Protein AF-A0A972ACD5-F1 (afdb_monomer_lite)

Radius of gyration: 28.12 Å; chains: 1; bounding box: 66×56×73 Å

Secondary structure (DSSP, 8-state):
--HHHHHHHHHHHHHHHHHHHHHHHHHHHHHHHHHHHHHHHHHHTTS-------------------TTS--HHHHHHHHHHHHHHH-TT------------PPPPHHHHHHHHHHHHHT-

Structure (mmCIF, N/CA/C/O backbone):
data_AF-A0A972ACD5-F1
#
_entry.id   AF-A0A972ACD5-F1
#
loop_
_atom_site.group_PDB
_atom_site.id
_atom_site.type_symbol
_atom_site.label_atom_id
_atom_site.label_alt_id
_atom_site.label_comp_id
_atom_site.label_asym_id
_atom_site.label_entity_id
_atom_site.label_seq_id
_atom_site.pdbx_PDB_ins_code
_atom_site.Cartn_x
_atom_site.Cartn_y
_atom_site.Cartn_z
_atom_site.occupancy
_atom_site.B_iso_or_equiv
_atom_site.auth_seq_id
_atom_site.auth_comp_id
_atom_site.auth_asym_id
_atom_site.auth_atom_id
_atom_site.pdbx_PDB_model_num
ATOM 1 N N . MET A 1 1 ? 30.393 -6.645 -37.834 1.00 49.34 1 MET A N 1
ATOM 2 C CA . MET A 1 1 ? 30.755 -5.650 -36.796 1.00 49.34 1 MET A CA 1
ATOM 3 C C . MET A 1 1 ? 29.488 -5.364 -35.999 1.00 49.34 1 MET A C 1
ATOM 5 O O . MET A 1 1 ? 28.931 -4.281 -36.086 1.00 49.34 1 MET A O 1
ATOM 9 N N . ASP A 1 2 ? 29.000 -6.356 -35.252 1.00 61.12 2 ASP A N 1
ATOM 10 C CA . ASP A 1 2 ? 27.598 -6.356 -34.788 1.00 61.12 2 ASP A CA 1
ATOM 11 C C . ASP A 1 2 ? 27.470 -6.265 -33.261 1.00 61.12 2 ASP A C 1
ATOM 13 O O . ASP A 1 2 ? 26.385 -6.065 -32.726 1.00 61.12 2 ASP A O 1
ATOM 17 N N . PHE A 1 3 ? 28.597 -6.308 -32.548 1.00 60.69 3 PHE A N 1
ATOM 18 C CA . PHE A 1 3 ? 28.648 -6.224 -31.086 1.00 60.69 3 PHE A CA 1
ATOM 19 C C . PHE A 1 3 ? 28.294 -4.830 -30.536 1.00 60.69 3 PHE A C 1
ATOM 21 O O . PHE A 1 3 ? 27.817 -4.718 -29.410 1.00 60.69 3 PHE A O 1
ATOM 28 N N . GLN A 1 4 ? 28.478 -3.764 -31.328 1.00 65.75 4 GLN A N 1
ATOM 29 C CA . GLN A 1 4 ? 28.150 -2.393 -30.910 1.00 65.75 4 GLN A CA 1
ATOM 30 C C . GLN A 1 4 ? 26.641 -2.123 -30.917 1.00 65.75 4 GLN A C 1
ATOM 32 O O . GLN A 1 4 ? 26.137 -1.498 -29.989 1.00 65.75 4 GLN A O 1
ATOM 37 N N . ASN A 1 5 ? 25.914 -2.635 -31.917 1.00 68.31 5 ASN A N 1
ATOM 38 C CA . ASN A 1 5 ? 24.460 -2.480 -31.991 1.00 68.31 5 ASN A CA 1
ATOM 39 C C . ASN A 1 5 ? 23.758 -3.255 -30.872 1.00 68.31 5 ASN A C 1
ATOM 41 O O . ASN A 1 5 ? 22.831 -2.727 -30.274 1.00 68.31 5 ASN A O 1
ATOM 45 N N . LEU A 1 6 ? 24.242 -4.456 -30.534 1.00 69.94 6 LEU A N 1
ATOM 46 C CA . LEU A 1 6 ? 23.713 -5.237 -29.410 1.00 69.94 6 LEU A CA 1
ATOM 47 C C . LEU A 1 6 ? 23.926 -4.509 -28.076 1.00 69.94 6 LEU A C 1
ATOM 49 O O . LEU A 1 6 ? 22.987 -4.353 -27.307 1.00 69.94 6 LEU A O 1
ATOM 53 N N . SER A 1 7 ? 25.127 -3.968 -27.844 1.00 80.56 7 SER A N 1
ATOM 54 C CA . SER A 1 7 ? 25.438 -3.246 -26.605 1.00 80.56 7 SER A CA 1
ATOM 55 C C . SER A 1 7 ? 24.678 -1.920 -26.467 1.00 80.56 7 SER A C 1
ATOM 57 O O . SER A 1 7 ? 24.190 -1.602 -25.383 1.00 80.56 7 SER A O 1
ATOM 59 N N . MET A 1 8 ? 24.543 -1.150 -27.553 1.00 82.19 8 MET A N 1
ATOM 60 C CA . MET A 1 8 ? 23.778 0.100 -27.537 1.00 82.19 8 MET A CA 1
ATOM 61 C C . MET A 1 8 ? 22.277 -0.144 -27.380 1.00 82.19 8 MET A C 1
ATOM 63 O O . MET A 1 8 ? 21.625 0.596 -26.646 1.00 82.19 8 MET A O 1
ATOM 67 N N . LEU A 1 9 ? 21.733 -1.185 -28.017 1.00 85.19 9 LEU A N 1
ATOM 68 C CA . LEU A 1 9 ? 20.322 -1.547 -27.886 1.00 85.19 9 LEU A CA 1
ATOM 69 C C . LEU A 1 9 ? 20.007 -2.067 -26.476 1.00 85.19 9 LEU A C 1
ATOM 71 O O . LEU A 1 9 ? 18.996 -1.667 -25.903 1.00 85.19 9 LEU A O 1
ATOM 75 N N . ASP A 1 10 ? 20.904 -2.859 -25.883 1.00 85.25 10 ASP A N 1
ATOM 76 C CA . ASP A 1 10 ? 20.788 -3.315 -24.494 1.00 85.25 10 ASP A CA 1
ATOM 77 C C . ASP A 1 10 ? 20.844 -2.147 -23.503 1.00 85.25 10 ASP A C 1
ATOM 79 O O . ASP A 1 10 ? 20.038 -2.077 -22.574 1.00 85.25 10 ASP A O 1
ATOM 83 N N . ALA A 1 11 ? 21.751 -1.187 -23.710 1.00 88.81 11 ALA A N 1
ATOM 84 C CA . ALA A 1 11 ? 21.838 0.003 -22.866 1.00 88.81 11 ALA A CA 1
ATOM 85 C C . ALA A 1 11 ? 20.572 0.873 -22.965 1.00 88.81 11 ALA A C 1
ATOM 87 O O . ALA A 1 11 ? 20.076 1.372 -21.949 1.00 88.81 11 ALA A O 1
ATOM 88 N N . LEU A 1 12 ? 20.016 1.023 -24.172 1.00 92.25 12 LEU A N 1
ATOM 89 C CA . LEU A 1 12 ? 18.764 1.747 -24.397 1.00 92.25 12 LEU A CA 1
ATOM 90 C C . LEU A 1 12 ? 17.586 1.041 -23.710 1.00 92.25 12 LEU A C 1
ATOM 92 O O . LEU A 1 12 ? 16.791 1.683 -23.020 1.00 92.25 12 LEU A O 1
ATOM 96 N N . TRP A 1 13 ? 17.507 -0.285 -23.844 1.00 93.19 13 TRP A N 1
ATOM 97 C CA . TRP A 1 13 ? 16.472 -1.104 -23.217 1.00 93.19 13 TRP A CA 1
ATOM 98 C C . TRP A 1 13 ? 16.540 -1.035 -21.690 1.00 93.19 13 TRP A C 1
ATOM 100 O O . TRP A 1 13 ? 15.519 -0.844 -21.031 1.00 93.19 13 TRP A O 1
ATOM 110 N N . LEU A 1 14 ? 17.746 -1.105 -21.121 1.00 93.06 14 LEU A N 1
ATOM 111 C CA . LEU A 1 14 ? 17.970 -1.003 -19.681 1.00 93.06 14 LEU A CA 1
ATOM 112 C C . LEU A 1 14 ? 17.558 0.369 -19.126 1.00 93.06 14 LEU A C 1
ATOM 114 O O . LEU A 1 14 ? 16.972 0.442 -18.047 1.00 93.06 14 LEU A O 1
ATOM 118 N N . SER A 1 15 ? 17.826 1.453 -19.860 1.00 94.31 15 SER A N 1
ATOM 119 C CA . SER A 1 15 ? 17.415 2.809 -19.471 1.00 94.31 15 SER A CA 1
ATOM 120 C C . SER A 1 15 ? 15.892 2.938 -19.392 1.00 94.31 15 SER A C 1
ATOM 122 O O . SER A 1 15 ? 15.354 3.392 -18.379 1.00 94.31 15 SER A O 1
ATOM 124 N N . ILE A 1 16 ? 15.192 2.465 -20.424 1.00 95.31 16 ILE A N 1
ATOM 125 C CA . ILE A 1 16 ? 13.727 2.476 -20.481 1.00 95.31 16 ILE A CA 1
ATOM 126 C C . ILE A 1 16 ? 13.152 1.583 -19.379 1.00 95.31 16 ILE A C 1
ATOM 128 O O . ILE A 1 16 ? 12.234 1.988 -18.670 1.00 95.31 16 ILE A O 1
ATOM 132 N N . PHE A 1 17 ? 13.726 0.398 -19.174 1.00 95.56 17 PHE A N 1
ATOM 133 C CA . PHE A 1 17 ? 13.314 -0.504 -18.105 1.00 95.56 17 PHE A CA 1
ATOM 134 C C . PHE A 1 17 ? 13.468 0.143 -16.725 1.00 95.56 17 PHE A C 1
ATOM 136 O O . PHE A 1 17 ? 12.550 0.074 -15.913 1.00 95.56 17 PHE A O 1
ATOM 143 N N . SER A 1 18 ? 14.577 0.842 -16.477 1.00 95.62 18 SER A N 1
ATOM 144 C CA . SER A 1 18 ? 14.802 1.573 -15.227 1.00 95.62 18 SER A CA 1
ATOM 145 C C . SER A 1 18 ? 13.734 2.646 -14.992 1.00 95.62 18 SER A C 1
ATOM 147 O O . SER A 1 18 ? 13.172 2.727 -13.899 1.00 95.62 18 SER A O 1
ATOM 149 N N . ILE A 1 19 ? 13.364 3.412 -16.026 1.00 95.75 19 ILE A N 1
ATOM 150 C CA . ILE A 1 19 ? 12.323 4.445 -15.909 1.00 95.75 19 ILE A CA 1
ATOM 151 C C . ILE A 1 19 ? 10.949 3.837 -15.608 1.00 95.75 19 ILE A C 1
ATOM 153 O O . ILE A 1 19 ? 10.219 4.346 -14.756 1.00 95.75 19 ILE A O 1
ATOM 157 N N . VAL A 1 20 ? 10.625 2.711 -16.250 1.00 97.12 20 VAL A N 1
ATOM 158 C CA . VAL A 1 20 ? 9.376 1.977 -16.023 1.00 97.12 20 VAL A CA 1
ATOM 159 C C . VAL A 1 20 ? 9.341 1.405 -14.609 1.00 97.12 20 VAL A C 1
ATOM 161 O O . VAL A 1 20 ? 8.328 1.535 -13.926 1.00 97.12 20 VAL A O 1
ATOM 164 N N . VAL A 1 21 ? 10.441 0.814 -14.138 1.00 96.50 21 VAL A N 1
ATOM 165 C CA . VAL A 1 21 ? 10.536 0.258 -12.783 1.00 96.50 21 VAL A CA 1
ATOM 166 C C . VAL A 1 21 ? 10.387 1.354 -11.735 1.00 96.50 21 VAL A C 1
ATOM 168 O O . VAL A 1 21 ? 9.617 1.178 -10.796 1.00 96.50 21 VAL A O 1
ATOM 171 N N . VAL A 1 22 ? 11.053 2.501 -11.894 1.00 96.50 22 VAL A N 1
ATOM 172 C CA . VAL A 1 22 ? 10.903 3.636 -10.969 1.00 96.50 22 VAL A CA 1
ATOM 173 C C . VAL A 1 22 ? 9.455 4.126 -10.951 1.00 96.50 22 VAL A C 1
ATOM 175 O O . VAL A 1 22 ? 8.893 4.322 -9.874 1.00 96.50 22 VAL A O 1
ATOM 178 N N . PHE A 1 23 ? 8.813 4.246 -12.116 1.00 97.50 23 PHE A N 1
ATOM 179 C CA . PHE A 1 23 ? 7.397 4.602 -12.199 1.00 97.50 23 PHE A CA 1
ATOM 180 C C . PHE A 1 23 ? 6.507 3.594 -11.459 1.00 97.50 23 PHE A C 1
ATOM 182 O O . PHE A 1 23 ? 5.618 3.982 -10.701 1.00 97.50 23 PHE A O 1
ATOM 189 N N . LEU A 1 24 ? 6.786 2.298 -11.615 1.00 97.06 24 LEU A N 1
ATOM 190 C CA . LEU A 1 24 ? 6.067 1.224 -10.938 1.00 97.06 24 LEU A CA 1
ATOM 191 C C . LEU A 1 24 ? 6.261 1.278 -9.417 1.00 97.06 24 LEU A C 1
ATOM 193 O O . LEU A 1 24 ? 5.302 1.108 -8.671 1.00 97.06 24 LEU A O 1
ATOM 197 N N . VAL A 1 25 ? 7.475 1.573 -8.947 1.00 97.31 25 VAL A N 1
ATOM 198 C CA . VAL A 1 25 ? 7.776 1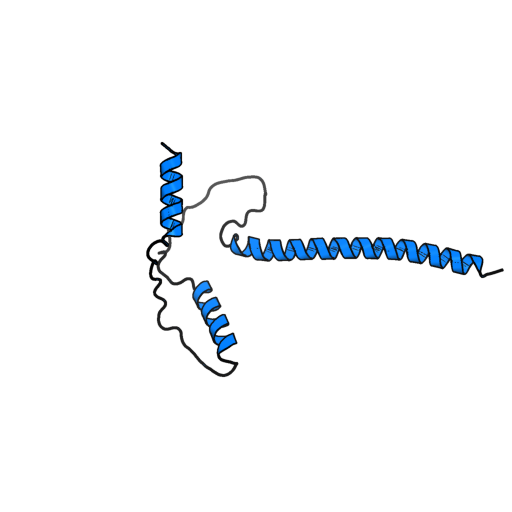.755 -7.520 1.00 97.31 25 VAL A CA 1
ATOM 199 C C . VAL A 1 25 ? 6.990 2.935 -6.945 1.00 97.31 25 VAL A C 1
ATOM 201 O O . VAL A 1 25 ? 6.355 2.786 -5.901 1.00 97.31 25 VAL A O 1
ATOM 204 N N . LEU A 1 26 ? 6.963 4.084 -7.630 1.00 95.62 26 LEU A N 1
ATOM 205 C CA . LEU A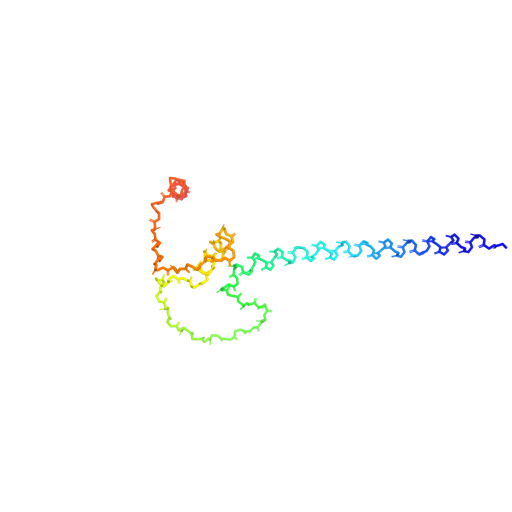 1 26 ? 6.156 5.232 -7.201 1.00 95.62 26 LEU A CA 1
ATOM 206 C C . LEU A 1 26 ? 4.662 4.888 -7.171 1.00 95.62 26 LEU A C 1
ATOM 208 O O . LEU A 1 26 ? 3.972 5.254 -6.219 1.00 95.62 26 LEU A O 1
ATOM 212 N N . LEU A 1 27 ? 4.173 4.150 -8.169 1.00 95.94 27 LEU A N 1
ATOM 213 C CA . LEU A 1 27 ? 2.786 3.700 -8.232 1.00 95.94 27 LEU A CA 1
ATOM 214 C C . LEU A 1 27 ? 2.441 2.772 -7.063 1.00 95.94 27 LEU A C 1
ATOM 216 O O . LEU A 1 27 ? 1.398 2.947 -6.440 1.00 95.94 27 LEU A O 1
ATOM 220 N N . ILE A 1 28 ? 3.328 1.838 -6.711 1.00 96.75 28 ILE A N 1
ATOM 221 C CA . ILE A 1 28 ? 3.154 0.945 -5.557 1.00 96.75 28 ILE A CA 1
ATOM 222 C C . ILE A 1 28 ? 3.088 1.746 -4.254 1.00 96.75 28 ILE A C 1
ATOM 224 O O . ILE A 1 28 ? 2.210 1.496 -3.428 1.00 96.75 28 ILE A O 1
ATOM 228 N N . ILE A 1 29 ? 3.986 2.718 -4.065 1.00 95.88 29 ILE A N 1
ATOM 229 C CA . ILE A 1 29 ? 4.009 3.550 -2.855 1.00 95.88 29 ILE A CA 1
ATOM 230 C C . ILE A 1 29 ? 2.736 4.399 -2.770 1.00 95.88 29 ILE A C 1
ATOM 232 O O . ILE A 1 29 ? 2.087 4.411 -1.725 1.00 95.88 29 ILE A O 1
ATOM 236 N N . SER A 1 30 ? 2.335 5.050 -3.866 1.00 94.50 30 SER A N 1
ATOM 237 C CA . SER A 1 30 ? 1.077 5.804 -3.931 1.00 94.50 30 SER A CA 1
ATOM 238 C C . SER A 1 30 ? -0.115 4.912 -3.601 1.00 94.50 30 SER A C 1
ATOM 240 O O . SER A 1 30 ? -0.940 5.269 -2.766 1.00 94.50 30 SER A O 1
ATOM 242 N N . TYR A 1 31 ? -0.168 3.716 -4.187 1.00 94.50 31 TYR A N 1
ATOM 243 C CA . TYR A 1 31 ? -1.251 2.769 -3.963 1.00 94.50 31 TYR A CA 1
ATOM 244 C C . TYR A 1 31 ? -1.313 2.290 -2.509 1.00 94.50 31 TYR A C 1
ATOM 246 O O . TYR A 1 31 ? -2.398 2.187 -1.942 1.00 94.50 31 TYR A O 1
ATOM 254 N N . MET A 1 32 ? -0.166 2.041 -1.869 1.00 95.56 32 MET A N 1
ATOM 255 C CA . MET A 1 32 ? -0.104 1.717 -0.440 1.00 95.56 32 MET A CA 1
ATOM 256 C C . MET A 1 32 ? -0.640 2.856 0.427 1.00 95.56 32 MET A C 1
ATOM 258 O O . MET A 1 32 ? -1.435 2.609 1.336 1.00 95.56 32 MET A O 1
ATOM 262 N N . ILE A 1 33 ? -0.258 4.100 0.131 1.00 92.44 33 ILE A N 1
ATOM 263 C CA . ILE A 1 33 ? -0.757 5.276 0.850 1.00 92.44 33 ILE A CA 1
ATOM 264 C C . ILE A 1 33 ? -2.264 5.426 0.638 1.00 92.44 33 ILE A C 1
ATOM 266 O O . ILE A 1 33 ? -2.984 5.661 1.605 1.00 92.44 33 ILE A O 1
ATOM 270 N N . ASP A 1 34 ? -2.762 5.229 -0.580 1.00 88.25 34 ASP A N 1
ATOM 271 C CA . ASP A 1 34 ? -4.191 5.284 -0.882 1.00 88.25 34 ASP A CA 1
ATOM 272 C C . ASP A 1 34 ? -4.976 4.162 -0.202 1.00 88.25 34 ASP A C 1
ATOM 274 O O . ASP A 1 34 ? -6.086 4.397 0.271 1.00 88.25 34 ASP A O 1
ATOM 278 N N . LEU A 1 35 ? -4.406 2.964 -0.058 1.00 87.69 35 LEU A N 1
ATOM 279 C CA . LEU A 1 35 ? -5.017 1.877 0.708 1.00 87.69 35 LEU A CA 1
ATOM 280 C C . LEU A 1 35 ? -5.108 2.221 2.198 1.00 87.69 35 LEU A C 1
ATOM 282 O O . LEU A 1 35 ? -6.134 1.987 2.838 1.00 87.69 35 LEU A O 1
ATOM 286 N N . VAL A 1 36 ? -4.058 2.811 2.766 1.00 89.31 36 VAL A N 1
ATOM 287 C CA . VAL A 1 36 ? -4.072 3.270 4.161 1.00 89.31 36 VAL A CA 1
ATOM 288 C C . VAL A 1 36 ? -5.045 4.435 4.327 1.00 89.31 36 VAL A C 1
ATOM 290 O O . VAL A 1 36 ? -5.817 4.457 5.287 1.00 89.31 36 VAL A O 1
ATOM 293 N N . LYS A 1 37 ? -5.083 5.363 3.367 1.00 85.38 37 LYS A N 1
ATOM 294 C CA . LYS A 1 37 ? -6.050 6.458 3.306 1.00 85.38 37 LYS A CA 1
ATOM 295 C C . LYS A 1 37 ? -7.459 5.890 3.260 1.00 85.38 37 LYS A C 1
ATOM 297 O O . LYS A 1 37 ? -8.266 6.238 4.107 1.00 85.38 37 LYS A O 1
ATOM 302 N N . ILE A 1 38 ? -7.773 4.963 2.362 1.00 82.44 38 ILE A N 1
ATOM 303 C CA . ILE A 1 38 ? -9.121 4.409 2.279 1.00 82.44 38 ILE A CA 1
ATOM 304 C C . ILE A 1 38 ? -9.471 3.634 3.545 1.00 82.44 38 ILE A C 1
ATOM 306 O O . ILE A 1 38 ? -10.589 3.759 4.019 1.00 82.44 38 ILE A O 1
ATOM 310 N N . LEU A 1 39 ? -8.540 2.912 4.169 1.00 82.62 39 LEU A N 1
ATOM 311 C CA . LEU A 1 39 ? -8.800 2.200 5.421 1.00 82.62 39 LEU A CA 1
ATOM 312 C C . LEU A 1 39 ? -9.063 3.165 6.593 1.00 82.62 39 LEU A C 1
ATOM 314 O O . LEU A 1 39 ? -9.983 2.948 7.386 1.00 82.62 39 LEU A O 1
ATOM 318 N N . LEU A 1 40 ? -8.296 4.254 6.682 1.00 74.31 40 LEU A N 1
ATOM 319 C CA . LEU A 1 40 ? -8.376 5.243 7.757 1.00 74.31 40 LEU A CA 1
ATOM 320 C C . LEU A 1 40 ? -9.551 6.216 7.567 1.00 74.31 40 LEU A C 1
ATOM 322 O O . LEU A 1 40 ? -10.283 6.505 8.515 1.00 74.31 40 LEU A O 1
ATOM 326 N N . TYR A 1 41 ? -9.790 6.665 6.335 1.00 70.50 41 TYR A N 1
ATOM 327 C CA . TYR A 1 41 ? -10.918 7.517 5.967 1.00 70.50 41 TYR A CA 1
ATOM 328 C C . TYR A 1 41 ? -12.223 6.731 5.881 1.00 70.50 41 TYR A C 1
ATOM 330 O O . TYR A 1 41 ? -13.239 7.266 6.283 1.00 70.50 41 TYR A O 1
ATOM 338 N N . ARG A 1 42 ? -12.250 5.437 5.542 1.00 57.81 42 ARG A N 1
ATOM 339 C CA . ARG A 1 42 ? -13.471 4.605 5.664 1.00 57.81 42 ARG A CA 1
ATOM 340 C C . ARG A 1 42 ? -13.919 4.410 7.117 1.00 57.81 42 ARG A C 1
ATOM 342 O O . ARG A 1 42 ? -15.071 4.050 7.362 1.00 57.81 42 ARG A O 1
ATOM 349 N N . LYS A 1 43 ? -13.051 4.679 8.102 1.00 54.47 43 LYS A N 1
ATOM 350 C CA . LYS A 1 43 ? -13.450 4.807 9.514 1.00 54.47 43 LYS A CA 1
ATOM 351 C C . LYS A 1 43 ? -14.055 6.186 9.832 1.00 54.47 43 LYS A C 1
ATOM 353 O O . LYS A 1 43 ? -14.901 6.249 10.720 1.00 54.47 43 LYS A O 1
ATOM 358 N N . LYS A 1 44 ? -13.690 7.250 9.102 1.00 53.28 44 LYS A N 1
ATOM 359 C CA . LYS A 1 44 ? -14.314 8.589 9.183 1.00 53.28 44 LYS A CA 1
ATOM 360 C C . LYS A 1 44 ? -15.594 8.714 8.339 1.00 53.28 44 LYS A C 1
ATOM 362 O O . LYS A 1 44 ? -16.563 9.296 8.808 1.00 53.28 44 LYS A O 1
ATOM 367 N N . ASN A 1 45 ? -15.676 8.040 7.197 1.00 49.22 45 ASN A N 1
ATOM 368 C CA . ASN A 1 45 ? -16.758 8.131 6.213 1.00 49.22 45 ASN A CA 1
ATOM 369 C C . ASN A 1 45 ? -17.938 7.196 6.542 1.00 49.22 45 ASN A C 1
ATOM 371 O O . ASN A 1 45 ? -18.527 6.574 5.663 1.00 49.22 45 ASN A O 1
ATOM 375 N N . LYS A 1 46 ? -18.289 7.069 7.828 1.00 46.06 46 LYS A N 1
ATOM 376 C CA . LYS A 1 46 ? -19.701 6.852 8.192 1.00 46.06 46 LYS A CA 1
ATOM 377 C C . LYS A 1 46 ? -20.417 8.187 8.452 1.00 46.06 46 LYS A C 1
ATOM 379 O O . LYS A 1 46 ? -21.597 8.181 8.776 1.00 46.06 46 LYS A O 1
ATOM 384 N N . LYS A 1 47 ? -19.708 9.312 8.303 1.00 45.81 47 LYS A N 1
ATOM 385 C CA . LYS A 1 47 ? -20.252 10.661 8.164 1.00 45.81 47 LYS A CA 1
ATOM 386 C C . LYS A 1 47 ? -19.418 11.379 7.102 1.00 45.81 47 LYS A C 1
ATOM 388 O O . LYS A 1 47 ? -18.196 11.372 7.211 1.00 45.81 47 LYS A O 1
ATOM 393 N N . ASN A 1 48 ? -20.085 11.980 6.127 1.00 39.88 48 ASN A N 1
ATOM 394 C CA . ASN A 1 48 ? -19.519 12.866 5.105 1.00 39.88 48 ASN A CA 1
ATOM 395 C C . ASN A 1 48 ? -18.883 12.116 3.929 1.00 39.88 48 ASN A C 1
ATOM 397 O O . ASN A 1 48 ? -17.667 12.008 3.770 1.00 39.88 48 ASN A O 1
ATOM 401 N N . ASP A 1 49 ? -19.780 11.566 3.117 1.00 49.22 49 ASP A N 1
ATOM 402 C CA . ASP A 1 49 ? -19.627 11.632 1.673 1.00 49.22 49 ASP A CA 1
ATOM 403 C C . ASP A 1 49 ? -19.717 13.114 1.294 1.00 49.22 49 ASP A C 1
ATOM 405 O O . ASP A 1 49 ? -20.802 13.671 1.328 1.00 49.22 49 ASP A O 1
ATOM 409 N N . ASP A 1 50 ? -18.578 13.760 1.068 1.00 40.78 50 ASP A N 1
ATOM 410 C CA . ASP A 1 50 ? -18.520 15.063 0.411 1.00 40.78 50 ASP A CA 1
ATOM 411 C C . ASP A 1 50 ? -17.248 15.086 -0.440 1.00 40.78 50 ASP A C 1
ATOM 413 O O . ASP A 1 50 ? -16.132 15.358 0.017 1.00 40.78 50 ASP A O 1
ATOM 417 N N . LYS A 1 51 ? -17.434 14.746 -1.720 1.00 40.81 51 LYS A N 1
ATOM 418 C CA . LYS A 1 51 ? -16.662 15.357 -2.807 1.00 40.81 51 LYS A CA 1
ATOM 419 C C . LYS A 1 51 ? -16.681 16.878 -2.610 1.00 40.81 51 LYS A C 1
ATOM 421 O O . LYS A 1 51 ? -17.712 17.410 -2.206 1.00 40.81 51 LYS A O 1
ATOM 426 N N . PRO A 1 52 ? -15.611 17.606 -2.957 1.00 45.22 52 PRO A N 1
ATOM 427 C CA . PRO A 1 52 ? -15.720 19.040 -3.132 1.00 45.22 52 PRO A CA 1
ATOM 428 C C . PRO A 1 52 ? -16.388 19.277 -4.490 1.00 45.22 52 PRO A C 1
ATOM 430 O O . PRO A 1 52 ? -15.710 19.580 -5.464 1.00 45.22 52 PRO A O 1
ATOM 433 N N . ASP A 1 53 ? -17.698 19.05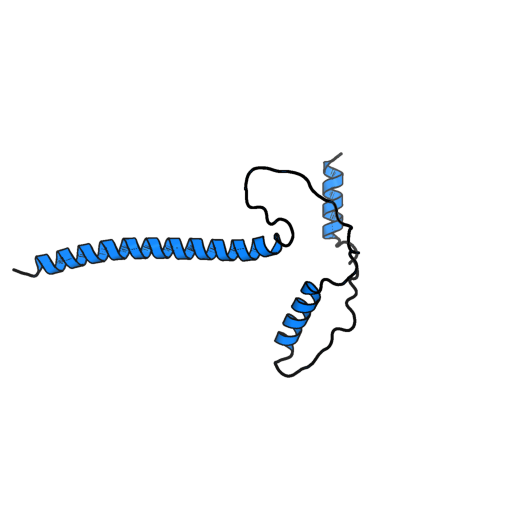5 -4.566 1.00 36.81 53 ASP A N 1
ATOM 434 C CA . ASP A 1 53 ? -18.509 19.604 -5.642 1.00 36.81 53 ASP A CA 1
ATOM 435 C C . ASP A 1 53 ? -19.264 20.803 -5.060 1.00 36.81 53 ASP A C 1
ATOM 437 O O . ASP A 1 53 ? -20.040 20.718 -4.110 1.00 36.81 53 ASP A O 1
ATOM 441 N N . ASP A 1 54 ? -18.876 21.942 -5.613 1.00 46.28 54 ASP A N 1
ATOM 442 C CA . ASP A 1 54 ? -19.437 23.271 -5.476 1.00 46.28 54 ASP A CA 1
ATOM 443 C C . ASP A 1 54 ? -20.980 23.263 -5.564 1.00 46.28 54 ASP A C 1
ATOM 445 O O . ASP A 1 54 ? -21.569 22.469 -6.298 1.00 46.28 54 ASP A O 1
ATOM 449 N N . ASN A 1 55 ? -21.604 24.207 -4.854 1.00 40.97 55 ASN A N 1
ATOM 450 C CA . ASN A 1 55 ? -23.044 24.469 -4.692 1.00 40.97 55 ASN A CA 1
ATOM 451 C C . ASN A 1 55 ? -23.883 23.613 -3.715 1.00 40.97 55 ASN A C 1
ATOM 453 O O . ASN A 1 55 ? -24.392 22.536 -4.011 1.00 40.97 55 ASN A O 1
ATOM 457 N N . SER A 1 56 ? -24.193 24.254 -2.582 1.00 36.25 56 SER A N 1
ATOM 458 C CA . SER A 1 56 ? -25.372 24.001 -1.737 1.00 36.25 56 SER A CA 1
ATOM 459 C C . SER A 1 56 ? -26.686 24.190 -2.535 1.00 36.25 56 SER A C 1
ATOM 461 O O . SER A 1 56 ? -26.696 24.972 -3.488 1.00 36.25 56 SER A O 1
ATOM 463 N N . PRO A 1 57 ? -27.817 23.554 -2.150 1.00 43.75 57 PRO A N 1
ATOM 464 C CA . PRO A 1 57 ? -28.584 24.084 -1.019 1.00 43.75 57 PRO A CA 1
ATOM 465 C C . PRO A 1 57 ? -29.204 23.030 -0.078 1.00 43.75 57 PRO A C 1
ATOM 467 O O . PRO A 1 57 ? -29.678 21.973 -0.485 1.00 43.75 57 PRO A O 1
ATOM 470 N N . ILE A 1 58 ? -29.230 23.410 1.204 1.00 46.38 58 ILE A N 1
ATOM 471 C CA . ILE A 1 58 ? -30.123 23.002 2.308 1.00 46.38 58 ILE A CA 1
ATOM 472 C C . ILE A 1 58 ? -31.284 22.068 1.916 1.00 46.38 58 ILE A C 1
ATOM 474 O O . ILE A 1 58 ? -32.188 22.479 1.190 1.00 46.38 58 ILE A O 1
ATOM 478 N N . SER A 1 59 ? -31.353 20.879 2.534 1.00 36.09 59 SER A N 1
ATOM 479 C CA . SER A 1 59 ? -32.640 20.223 2.806 1.00 36.09 59 SER A CA 1
ATOM 480 C C . SER A 1 59 ? -32.566 19.134 3.886 1.00 36.09 59 SER A C 1
ATOM 482 O O . SER A 1 59 ? -31.855 18.144 3.753 1.00 36.09 59 SER A O 1
ATOM 484 N N . GLN A 1 60 ? -33.407 19.330 4.906 1.00 35.97 60 GLN A N 1
ATOM 485 C CA . GLN A 1 60 ? -34.065 18.324 5.749 1.00 35.97 60 GLN A CA 1
ATOM 486 C C . GLN A 1 60 ? -33.243 17.564 6.800 1.00 35.97 60 GLN A C 1
ATOM 488 O O . GLN A 1 60 ? -32.797 16.432 6.631 1.00 35.97 60 GLN A O 1
ATOM 493 N N . GLU A 1 61 ? -33.234 18.176 7.982 1.00 50.78 61 GLU A N 1
ATOM 494 C CA . GLU A 1 61 ? -33.292 17.504 9.278 1.00 50.78 61 GLU A CA 1
ATOM 495 C C . GLU A 1 61 ? -34.293 16.329 9.253 1.00 50.78 61 GLU A C 1
ATOM 497 O O . GLU A 1 61 ? -35.478 16.504 8.953 1.00 50.78 61 GLU A O 1
ATOM 502 N N . LYS A 1 62 ? -33.813 15.115 9.558 1.00 40.34 62 LYS A N 1
ATOM 503 C CA . LYS A 1 62 ? -34.662 13.942 9.797 1.00 40.34 62 LYS A CA 1
ATOM 504 C C . LYS A 1 62 ? -34.224 13.244 11.099 1.00 40.34 62 LYS A C 1
ATOM 506 O O . LYS A 1 62 ? -33.047 12.900 11.204 1.00 40.34 62 LYS A O 1
ATOM 511 N N . PRO A 1 63 ? -35.143 13.097 12.082 1.00 44.59 63 PRO A N 1
ATOM 512 C CA . PRO A 1 63 ? -34.917 12.679 13.461 1.00 44.59 63 PRO A CA 1
ATOM 513 C C . PRO A 1 63 ? -33.824 11.669 13.810 1.00 44.59 63 PRO A C 1
ATOM 515 O O . PRO A 1 63 ? -33.738 10.564 13.281 1.00 44.59 63 PRO A O 1
ATOM 518 N N . SER A 1 64 ? -33.083 12.076 14.841 1.00 46.19 64 SER A N 1
ATOM 519 C CA . SER A 1 64 ? -32.210 11.300 15.712 1.00 46.19 64 SER A CA 1
ATOM 520 C C . SER A 1 64 ? -32.833 9.961 16.113 1.00 46.19 64 SER A C 1
ATOM 522 O O . SER A 1 64 ? -33.763 9.901 16.918 1.00 46.19 64 SER A O 1
ATOM 524 N N . GLU A 1 65 ? -32.283 8.880 15.576 1.00 46.62 65 GLU A N 1
ATOM 525 C CA . GLU A 1 65 ? -32.562 7.521 16.028 1.00 46.62 65 GLU A CA 1
ATOM 526 C C . GLU A 1 65 ? -31.794 7.260 17.345 1.00 46.62 65 GLU A C 1
ATOM 528 O O . GLU A 1 65 ? -30.653 7.718 17.492 1.00 46.62 65 GLU A O 1
ATOM 533 N N . PRO A 1 66 ? -32.402 6.600 18.351 1.00 44.50 66 PRO A N 1
ATOM 534 C CA . PRO A 1 66 ? -31.841 6.506 19.697 1.00 44.50 66 PRO A CA 1
ATOM 535 C C . PRO A 1 66 ? -30.479 5.797 19.723 1.00 44.50 66 PRO A C 1
ATOM 537 O O . PRO A 1 66 ? -30.330 4.662 19.272 1.00 44.50 66 PRO A O 1
ATOM 540 N N . ALA A 1 67 ? -29.499 6.465 20.337 1.00 53.19 67 ALA A N 1
ATOM 541 C CA . ALA A 1 67 ? -28.086 6.083 20.444 1.00 53.19 67 ALA A CA 1
ATOM 542 C C . ALA A 1 67 ? -27.788 4.814 21.281 1.00 53.19 67 ALA A C 1
ATOM 544 O O . ALA A 1 67 ? -26.627 4.547 21.590 1.00 53.19 67 ALA A O 1
ATOM 545 N N . ASP A 1 68 ? -28.813 4.041 21.648 1.00 54.34 68 ASP A N 1
ATOM 546 C CA . ASP A 1 68 ? -28.712 2.887 22.552 1.00 54.34 68 ASP A CA 1
ATOM 547 C C . ASP A 1 68 ? -28.934 1.531 21.874 1.00 54.34 68 ASP A C 1
ATOM 549 O O . ASP A 1 68 ? -28.824 0.487 22.522 1.00 54.34 68 ASP A O 1
ATOM 553 N N . GLN A 1 69 ? -29.188 1.496 20.563 1.00 53.03 69 GLN A N 1
ATOM 554 C CA . GLN A 1 69 ? -29.088 0.227 19.852 1.00 53.03 69 GLN A CA 1
ATOM 555 C C . GLN A 1 69 ? -27.611 -0.117 19.636 1.00 53.03 69 GLN A C 1
ATOM 557 O O . GLN A 1 69 ? -26.848 0.717 19.138 1.00 53.03 69 GLN A O 1
ATOM 562 N N . PRO A 1 70 ? -27.164 -1.332 20.006 1.00 59.66 70 PRO A N 1
ATOM 563 C CA . PRO A 1 70 ? -25.808 -1.745 19.711 1.00 59.66 70 PRO A CA 1
ATOM 564 C C . PRO A 1 70 ? -25.635 -1.713 18.197 1.00 59.66 70 PRO A C 1
ATOM 566 O O . PRO A 1 70 ? -26.286 -2.472 17.481 1.00 59.66 70 PRO A O 1
ATOM 569 N N . ASP A 1 71 ? -24.755 -0.828 17.726 1.00 70.81 71 ASP A N 1
ATOM 570 C CA . ASP A 1 71 ? -24.388 -0.743 16.318 1.00 70.81 71 ASP A CA 1
ATOM 571 C C . ASP A 1 71 ? -24.167 -2.157 15.768 1.00 70.81 71 ASP A C 1
ATOM 573 O O . ASP A 1 71 ? -23.251 -2.868 16.200 1.00 70.81 71 ASP A O 1
ATOM 577 N N . SER A 1 72 ? -24.990 -2.562 14.800 1.00 72.56 72 SER A N 1
ATOM 578 C CA . SER A 1 72 ? -24.912 -3.875 14.143 1.00 72.56 72 SER A CA 1
ATOM 579 C C . SER A 1 72 ? -23.497 -4.170 13.632 1.00 72.56 72 SER A C 1
ATOM 581 O O . SER A 1 72 ? -23.006 -5.295 13.706 1.00 72.56 72 SER A O 1
ATOM 583 N N . LYS A 1 73 ? -22.788 -3.115 13.219 1.00 75.25 73 LYS A N 1
ATOM 584 C CA . LYS A 1 73 ? -21.371 -3.132 12.849 1.00 75.25 73 LYS A CA 1
ATOM 585 C C . LYS A 1 73 ? -20.457 -3.587 13.994 1.00 75.25 73 LYS A C 1
ATOM 587 O O . LYS A 1 73 ? -19.546 -4.372 13.756 1.00 75.25 73 LYS A O 1
ATOM 592 N N . THR A 1 74 ? -20.664 -3.110 15.221 1.00 79.44 74 THR A N 1
ATOM 593 C CA . THR A 1 74 ? -19.859 -3.512 16.386 1.00 79.44 74 THR A CA 1
ATOM 594 C C . THR A 1 74 ? -20.114 -4.972 16.743 1.00 79.44 74 THR A C 1
ATOM 596 O O . THR A 1 74 ? -19.158 -5.711 16.962 1.00 79.44 74 THR A O 1
ATOM 599 N N . ALA A 1 75 ? -21.377 -5.407 16.732 1.00 81.12 75 ALA A N 1
ATOM 600 C CA . ALA A 1 75 ? -21.727 -6.807 16.962 1.00 81.12 75 ALA A CA 1
ATOM 601 C C . ALA A 1 75 ? -21.097 -7.734 15.906 1.00 81.12 75 ALA A C 1
ATOM 603 O O . ALA A 1 75 ? -20.552 -8.774 16.263 1.00 81.12 75 ALA A O 1
ATOM 604 N N . ALA A 1 76 ? -21.090 -7.327 14.630 1.00 83.06 76 ALA A N 1
ATOM 605 C CA . ALA A 1 76 ? -20.473 -8.084 13.541 1.00 83.06 76 ALA A CA 1
ATOM 606 C C . ALA A 1 76 ? -18.946 -8.202 13.677 1.00 83.06 76 ALA A C 1
ATOM 608 O O . ALA A 1 76 ? -18.398 -9.271 13.432 1.00 83.06 76 ALA A O 1
ATOM 609 N N . ILE A 1 77 ? -18.253 -7.139 14.101 1.00 85.19 77 ILE A N 1
ATOM 610 C CA . ILE A 1 77 ? -16.798 -7.183 14.330 1.00 85.19 77 ILE A CA 1
ATOM 611 C C . ILE A 1 77 ? -16.464 -8.108 15.505 1.00 85.19 77 ILE A C 1
ATOM 613 O O . ILE A 1 77 ? -15.551 -8.922 15.398 1.00 85.19 77 ILE A O 1
ATOM 617 N N . ILE A 1 78 ? -17.217 -8.013 16.607 1.00 84.94 78 ILE A N 1
ATOM 618 C CA . ILE A 1 78 ? -17.037 -8.898 17.766 1.00 84.94 78 ILE A CA 1
ATOM 619 C C . ILE A 1 78 ? -17.312 -10.350 17.360 1.00 84.94 78 ILE A C 1
ATOM 621 O O . ILE A 1 78 ? -16.514 -11.227 17.674 1.00 84.94 78 ILE A O 1
ATOM 625 N N . ALA A 1 79 ? -18.385 -10.608 16.607 1.00 82.06 79 ALA A N 1
ATOM 626 C CA . ALA A 1 79 ? -18.689 -11.939 16.091 1.00 82.06 79 ALA A CA 1
ATOM 627 C C . ALA A 1 79 ? -17.577 -12.464 15.172 1.00 82.06 79 ALA A C 1
ATOM 629 O O . ALA A 1 79 ? -17.123 -13.587 15.352 1.00 82.06 79 ALA A O 1
ATOM 630 N N . ALA A 1 80 ? -17.075 -11.652 14.241 1.00 83.00 80 ALA A N 1
ATOM 631 C CA . ALA A 1 80 ? -15.965 -12.035 13.375 1.00 83.00 80 ALA A CA 1
ATOM 632 C C . ALA A 1 80 ? -14.711 -12.402 14.190 1.00 83.00 80 ALA A C 1
ATOM 634 O O . ALA A 1 80 ? -14.120 -13.456 13.958 1.00 83.00 80 ALA A O 1
ATOM 635 N N . ALA A 1 81 ? -14.354 -11.596 15.194 1.00 85.25 81 ALA A N 1
ATOM 636 C CA . ALA A 1 81 ? -13.213 -11.863 16.069 1.00 85.25 81 ALA A CA 1
ATOM 637 C C . ALA A 1 81 ? -13.380 -13.164 16.874 1.00 85.25 81 ALA A C 1
ATOM 639 O O . ALA A 1 81 ? -12.468 -13.987 16.910 1.00 85.25 81 ALA A O 1
ATOM 640 N N . VAL A 1 82 ? -14.558 -13.389 17.466 1.00 82.69 82 VAL A N 1
ATOM 641 C CA . VAL A 1 82 ? -14.855 -14.622 18.213 1.00 82.69 82 VAL A CA 1
ATOM 642 C C . VAL A 1 82 ? -14.857 -15.836 17.282 1.00 82.69 82 VAL A C 1
ATOM 644 O O . VAL A 1 82 ? -14.291 -16.864 17.631 1.00 82.69 82 VAL A O 1
ATOM 647 N N . SER A 1 83 ? -15.407 -15.716 16.070 1.00 78.88 83 SER A N 1
ATOM 648 C CA . SER A 1 83 ? -15.398 -16.804 15.083 1.00 78.88 83 SER A CA 1
ATOM 649 C C . SER A 1 83 ? -13.991 -17.164 14.600 1.00 78.88 83 SER A C 1
ATOM 651 O O . SER A 1 83 ? -13.697 -18.338 14.395 1.00 78.88 83 SER A O 1
ATOM 653 N N . ALA A 1 84 ? -13.101 -16.175 14.470 1.00 79.88 84 ALA A N 1
ATOM 654 C CA . ALA A 1 84 ? -11.707 -16.409 14.112 1.00 79.88 84 ALA A CA 1
ATOM 655 C C . ALA A 1 84 ? -10.938 -17.115 15.239 1.00 79.88 84 ALA A C 1
ATOM 657 O O . ALA A 1 84 ? -10.056 -17.922 14.962 1.00 79.88 84 ALA A O 1
ATOM 658 N N . PHE A 1 85 ? -11.285 -16.833 16.498 1.00 79.75 85 PHE A N 1
ATOM 659 C CA . PHE A 1 85 ? -10.652 -17.453 17.660 1.00 79.75 85 PHE A CA 1
ATOM 660 C C . PHE A 1 85 ? -11.156 -18.878 17.933 1.00 79.75 85 PHE A C 1
ATOM 662 O O . PHE A 1 85 ? -10.373 -19.744 18.308 1.00 79.75 85 PHE A O 1
ATOM 669 N N . LEU A 1 86 ? -12.455 -19.128 17.753 1.00 76.44 86 LEU A N 1
ATOM 670 C CA . LEU A 1 86 ? -13.107 -20.367 18.189 1.00 76.44 86 LEU A CA 1
ATOM 671 C C . LEU A 1 86 ? -13.078 -21.492 17.132 1.00 76.44 86 LEU A C 1
ATOM 673 O O . LEU A 1 86 ? -13.401 -22.638 17.437 1.00 76.44 86 LEU A O 1
ATOM 677 N N . GLY A 1 87 ? -12.619 -21.193 15.912 1.00 64.94 87 GLY A N 1
ATOM 678 C CA . GLY A 1 87 ? -12.518 -22.163 14.821 1.00 64.94 87 GLY A CA 1
ATOM 679 C C . GLY A 1 87 ? -13.851 -22.412 14.103 1.00 64.94 87 GLY A C 1
ATOM 680 O O . GLY A 1 87 ? -14.925 -22.019 14.553 1.00 64.94 87 GLY A O 1
ATOM 681 N N . LYS A 1 88 ? -13.772 -23.044 12.926 1.00 61.00 88 LYS A N 1
ATOM 682 C CA . LYS A 1 88 ? -14.802 -23.008 11.867 1.00 61.00 88 LYS A CA 1
ATOM 683 C C . LYS A 1 88 ? -16.131 -23.727 12.173 1.00 61.00 88 LYS A C 1
ATOM 685 O O . LYS A 1 88 ? -17.029 -23.654 11.340 1.00 61.00 88 LYS A O 1
ATOM 690 N N . ASP A 1 89 ? -16.281 -24.350 13.344 1.00 60.44 89 ASP A N 1
ATOM 691 C CA . ASP A 1 89 ? -17.404 -25.254 13.659 1.00 60.44 89 ASP A CA 1
ATOM 692 C C . ASP A 1 89 ? -18.222 -24.886 14.911 1.00 60.44 89 ASP A C 1
ATOM 694 O O . ASP A 1 89 ? -19.201 -25.555 15.246 1.00 60.44 89 ASP A O 1
ATOM 698 N N . SER A 1 90 ? -17.897 -23.794 15.605 1.00 64.62 90 SER A N 1
ATOM 699 C CA . SER A 1 90 ? -18.659 -23.362 16.784 1.00 64.62 90 SER A CA 1
ATOM 700 C C . SER A 1 90 ? -19.743 -22.340 16.425 1.00 64.62 90 SER A C 1
ATOM 702 O O . SER A 1 90 ? -19.443 -21.199 16.067 1.00 64.62 90 SER A O 1
ATOM 704 N N . ARG A 1 91 ? -21.023 -22.716 16.563 1.00 71.56 91 ARG A N 1
ATOM 705 C CA . ARG A 1 91 ? -22.159 -21.781 16.455 1.00 71.56 91 ARG A CA 1
ATOM 706 C C . ARG A 1 91 ? -22.358 -21.042 17.778 1.00 71.56 91 ARG A C 1
ATOM 708 O O . ARG A 1 91 ? -22.635 -21.674 18.792 1.00 71.56 91 ARG A O 1
ATOM 715 N N . PHE A 1 92 ? -22.275 -19.713 17.767 1.00 75.62 92 PHE A N 1
ATOM 716 C CA . PHE A 1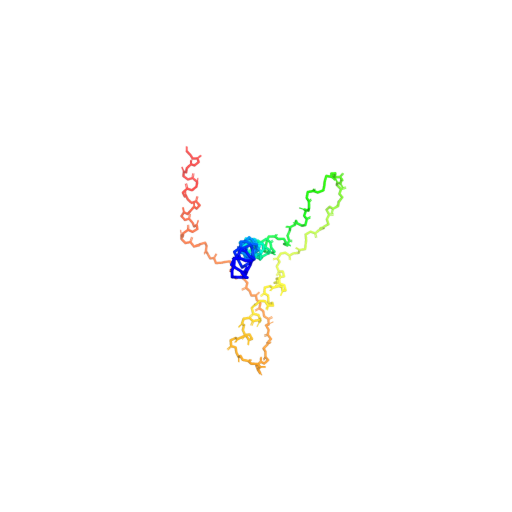 92 ? -22.529 -18.870 18.940 1.00 75.62 92 PHE A CA 1
ATOM 717 C C . PHE A 1 92 ? -23.520 -17.746 18.611 1.00 75.62 92 PHE A C 1
ATOM 719 O O . PHE A 1 92 ? -23.597 -17.276 17.477 1.00 75.62 92 PHE A O 1
ATOM 726 N N . VAL A 1 93 ? -24.298 -17.323 19.612 1.00 77.56 93 VAL A N 1
ATOM 727 C CA . VAL A 1 93 ? -25.320 -16.272 19.489 1.00 77.56 93 VAL A CA 1
ATOM 728 C C . VAL A 1 93 ? -25.052 -15.196 20.536 1.00 77.56 93 VAL A C 1
ATOM 730 O O . VAL A 1 93 ? -24.997 -15.478 21.732 1.00 77.56 93 VAL A O 1
ATOM 733 N N . ILE A 1 94 ? -24.909 -13.947 20.094 1.00 74.12 94 ILE A N 1
ATOM 734 C CA . ILE A 1 94 ? -24.705 -12.801 20.984 1.00 74.12 94 ILE A CA 1
ATOM 735 C C . ILE A 1 94 ? -26.071 -12.372 21.535 1.00 74.12 94 ILE A C 1
ATOM 737 O O . ILE A 1 94 ? -26.879 -11.790 20.818 1.00 74.12 94 ILE A O 1
ATOM 741 N N . ARG A 1 95 ? -26.346 -12.678 22.810 1.00 77.81 95 ARG A N 1
ATOM 742 C CA . ARG A 1 95 ? -27.650 -12.404 23.447 1.00 77.81 95 ARG A CA 1
ATOM 743 C C . ARG A 1 95 ? -27.822 -10.943 23.866 1.00 77.81 95 ARG A C 1
ATOM 745 O O . ARG A 1 95 ? -28.916 -10.403 23.745 1.00 77.81 95 ARG A O 1
ATOM 752 N N . LYS A 1 96 ? -26.770 -10.319 24.405 1.00 73.44 96 LYS A N 1
ATOM 753 C CA . LYS A 1 96 ? -26.816 -8.943 24.914 1.00 73.44 96 LYS A CA 1
ATOM 754 C C . LYS A 1 96 ? -25.429 -8.309 24.888 1.00 73.44 96 LYS A C 1
ATOM 756 O O . LYS A 1 96 ? -24.457 -8.947 25.281 1.00 73.44 96 LYS A O 1
ATOM 761 N N . ILE A 1 97 ? -25.358 -7.047 24.474 1.00 75.31 97 ILE A N 1
ATOM 762 C CA . ILE A 1 97 ? -24.159 -6.209 24.565 1.00 75.31 97 ILE A CA 1
ATOM 763 C C . ILE A 1 97 ? -24.518 -5.044 25.491 1.00 75.31 97 ILE A C 1
ATOM 765 O O . ILE A 1 97 ? -25.279 -4.170 25.090 1.00 75.31 97 ILE A O 1
ATOM 769 N N . ASN A 1 98 ? -24.008 -5.036 26.727 1.00 78.94 98 ASN A N 1
ATOM 770 C CA . ASN A 1 98 ? -24.117 -3.866 27.605 1.00 78.94 98 ASN A CA 1
ATOM 771 C C . ASN A 1 98 ? -22.794 -3.105 27.557 1.00 78.94 98 ASN A C 1
ATOM 773 O O . ASN A 1 98 ? -21.746 -3.664 27.881 1.00 78.94 98 ASN A O 1
ATOM 777 N N . ARG A 1 99 ? -22.837 -1.834 27.157 1.00 73.31 99 ARG A N 1
ATOM 778 C CA . ARG A 1 99 ? -21.682 -0.943 27.261 1.00 73.31 99 ARG A CA 1
ATOM 779 C C . ARG A 1 99 ? -21.703 -0.313 28.645 1.00 73.31 99 ARG A C 1
ATOM 781 O O . ARG A 1 99 ? -22.504 0.577 28.909 1.00 73.31 99 ARG A O 1
ATOM 788 N N . HIS A 1 100 ? -20.822 -0.769 29.524 1.00 77.62 100 HIS A N 1
ATOM 789 C CA . HIS A 1 100 ? -20.527 -0.004 30.725 1.00 77.62 100 HIS A CA 1
ATOM 790 C C . HIS A 1 100 ? -19.707 1.210 30.289 1.00 77.62 100 HIS A C 1
ATOM 792 O O . HIS A 1 100 ? -18.652 1.053 29.674 1.00 77.62 100 HIS A O 1
ATOM 798 N N . LYS A 1 101 ? -20.208 2.422 30.555 1.00 69.38 101 LYS A N 1
ATOM 799 C CA . LYS A 1 101 ? -19.353 3.612 30.532 1.00 69.38 101 LYS A CA 1
ATOM 800 C C . LYS A 1 101 ? -18.301 3.353 31.604 1.00 69.38 101 LYS A C 1
ATOM 802 O O . LYS A 1 101 ? -18.642 3.307 32.784 1.00 69.38 101 LYS A O 1
ATOM 807 N N . ALA A 1 102 ? -17.076 3.047 31.182 1.00 69.75 102 ALA A N 1
ATOM 808 C CA . ALA A 1 102 ? -15.980 2.910 32.123 1.00 69.75 102 ALA A CA 1
ATOM 809 C C . ALA A 1 102 ? -15.892 4.223 32.919 1.00 69.75 102 ALA A C 1
ATOM 811 O O . ALA A 1 102 ? -16.107 5.286 32.321 1.00 69.75 102 ALA A O 1
ATOM 812 N N . PRO A 1 103 ? -15.640 4.177 34.240 1.00 71.19 103 PRO A N 1
ATOM 813 C CA . PRO A 1 103 ? -15.242 5.389 34.940 1.00 71.19 103 PRO A CA 1
ATOM 814 C C . PRO A 1 103 ? -14.056 5.983 34.175 1.00 71.19 103 PRO A C 1
ATOM 816 O O . PRO A 1 103 ? -13.219 5.222 33.677 1.00 71.19 103 PRO A O 1
ATOM 819 N N . LEU A 1 104 ? -14.050 7.311 34.000 1.00 73.75 104 LEU A N 1
ATOM 820 C CA . LEU A 1 104 ? -12.979 7.993 33.275 1.00 73.75 104 LEU A CA 1
ATOM 821 C C . LEU A 1 104 ? -11.640 7.467 33.788 1.00 73.75 104 LEU A C 1
ATOM 823 O O . LEU A 1 104 ? -11.435 7.373 34.999 1.00 73.75 104 LEU A O 1
ATOM 827 N N . SER A 1 105 ? -10.759 7.079 32.869 1.00 81.69 105 SER A N 1
ATOM 828 C CA . SER A 1 105 ? -9.421 6.644 33.258 1.00 81.69 105 SER A CA 1
ATOM 829 C C . SER A 1 105 ? -8.740 7.783 34.014 1.00 81.69 105 SER A C 1
ATOM 831 O O . SER A 1 105 ? -8.915 8.945 33.650 1.00 81.69 105 SER A O 1
ATOM 833 N N . GLU A 1 106 ? -7.921 7.469 35.017 1.00 80.69 106 GLU A N 1
ATOM 834 C CA . GLU A 1 106 ? -7.136 8.469 35.760 1.00 80.69 106 GLU A CA 1
ATOM 835 C C . GLU A 1 106 ? -6.338 9.390 34.813 1.00 80.69 106 GLU A C 1
ATOM 837 O O . GLU A 1 106 ? -6.182 10.582 35.062 1.00 80.69 106 GLU A O 1
ATOM 842 N N . TRP A 1 107 ? -5.917 8.869 33.655 1.00 76.06 107 TRP A N 1
ATOM 843 C CA . TRP A 1 107 ? -5.259 9.640 32.59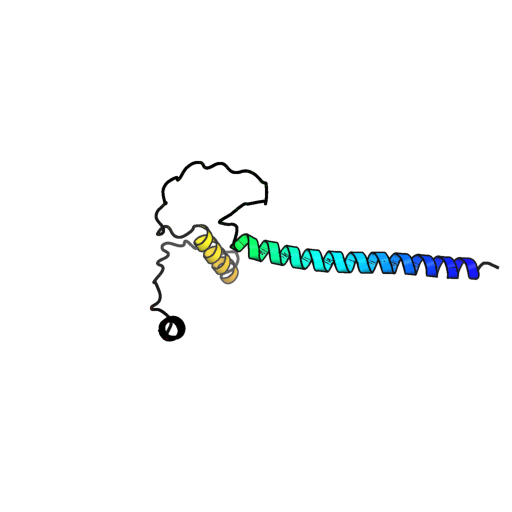5 1.00 76.06 107 TRP A CA 1
ATOM 844 C C . TRP A 1 107 ? -6.197 10.585 31.835 1.00 76.06 107 TRP A C 1
ATOM 846 O O . TRP A 1 107 ? -5.799 11.683 31.451 1.00 76.06 107 TRP A O 1
ATOM 856 N N . GLU A 1 108 ? -7.440 10.165 31.614 1.00 83.81 108 GLU A N 1
ATOM 857 C CA . GLU A 1 108 ? -8.471 10.980 30.968 1.00 83.81 108 GLU A CA 1
ATOM 858 C C . GLU A 1 108 ? -8.910 12.117 31.901 1.00 83.81 108 GLU A C 1
ATOM 860 O O . GLU A 1 108 ? -9.002 13.268 31.476 1.00 83.81 108 GLU A O 1
ATOM 865 N N . ALA A 1 109 ? -9.065 11.823 33.196 1.00 85.56 109 ALA A N 1
ATOM 866 C CA . ALA A 1 109 ? -9.331 12.818 34.230 1.00 85.56 109 ALA A CA 1
ATOM 867 C C . ALA A 1 109 ? -8.175 13.825 34.373 1.00 85.56 109 ALA A C 1
ATOM 869 O O . ALA A 1 109 ? -8.414 15.033 34.400 1.00 85.56 109 ALA A O 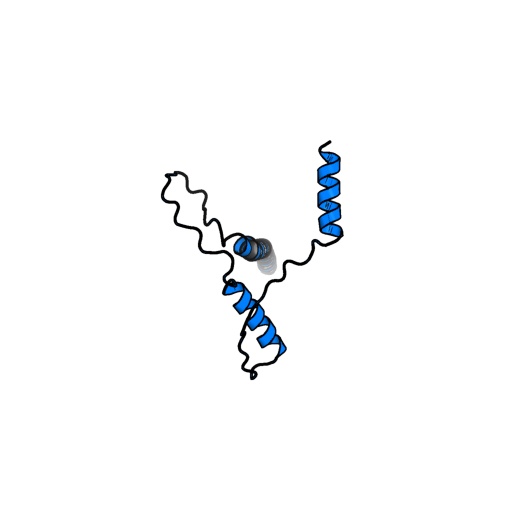1
ATOM 870 N N . ALA A 1 110 ? -6.922 13.355 34.392 1.00 85.56 110 ALA A N 1
ATOM 871 C CA . ALA A 1 110 ? -5.743 14.220 34.462 1.00 85.56 110 ALA A CA 1
ATOM 872 C C . ALA A 1 110 ? -5.617 15.147 33.242 1.00 85.56 110 ALA A C 1
ATOM 874 O O . ALA A 1 110 ? -5.295 16.325 33.396 1.00 85.56 110 ALA A O 1
ATOM 875 N N . GLY A 1 111 ? -5.920 14.650 32.039 1.00 87.81 111 GLY A N 1
ATOM 876 C CA . GLY A 1 111 ? -5.936 15.470 30.826 1.00 87.81 111 GLY A CA 1
ATOM 877 C C . GLY A 1 111 ? -6.988 16.579 30.884 1.00 87.81 111 GLY A C 1
ATOM 878 O O . GLY A 1 111 ? -6.691 17.730 30.566 1.00 87.81 111 GLY A O 1
ATOM 879 N N . ILE A 1 112 ? -8.199 16.266 31.355 1.00 86.19 112 ILE A N 1
ATOM 880 C CA . ILE A 1 112 ? -9.256 17.268 31.548 1.00 86.19 112 ILE A CA 1
ATOM 881 C C . ILE A 1 112 ? -8.800 18.323 32.565 1.00 86.19 112 ILE A C 1
ATOM 883 O O . ILE A 1 112 ? -8.902 19.517 32.290 1.00 86.19 112 ILE A O 1
ATOM 887 N N . LEU A 1 113 ? -8.220 17.909 33.694 1.00 89.12 113 LEU A N 1
ATOM 888 C CA . LEU A 1 113 ? -7.708 18.826 34.715 1.00 89.12 113 LEU A CA 1
ATOM 889 C C . LEU A 1 113 ? -6.590 19.748 34.192 1.00 89.12 113 LEU A C 1
ATOM 891 O O . LEU A 1 113 ? -6.608 20.939 34.502 1.00 89.12 113 LEU A O 1
ATOM 895 N N . ASP A 1 114 ? -5.656 19.250 33.372 1.00 86.94 114 ASP A N 1
ATOM 896 C CA . ASP A 1 114 ? -4.587 20.084 32.790 1.00 86.94 114 ASP A CA 1
ATOM 897 C C . ASP A 1 114 ? -5.147 21.136 31.822 1.00 86.94 114 ASP A C 1
ATOM 899 O O . ASP A 1 114 ? -4.736 22.298 31.852 1.00 86.94 114 ASP A O 1
ATOM 903 N N . THR A 1 115 ? -6.146 20.768 31.011 1.00 87.31 115 THR A N 1
ATOM 904 C CA . THR A 1 115 ? -6.791 21.725 30.095 1.00 87.31 115 THR A CA 1
ATOM 905 C C . THR A 1 115 ? -7.536 22.828 30.841 1.00 87.31 115 THR A C 1
ATOM 907 O O . THR A 1 115 ? -7.417 23.991 30.466 1.00 87.31 115 THR A O 1
ATOM 910 N N . GLN A 1 116 ? -8.236 22.486 31.928 1.00 88.00 116 GLN A N 1
ATOM 911 C CA . GLN A 1 116 ? -8.945 23.454 32.770 1.00 88.00 116 GLN A CA 1
ATOM 912 C C . GLN A 1 116 ? -7.979 24.386 33.512 1.00 88.00 116 GLN A C 1
ATOM 914 O O . GLN A 1 116 ? -8.268 25.567 33.692 1.00 88.00 116 GLN A O 1
ATOM 919 N N . ARG A 1 117 ? -6.805 23.881 33.912 1.00 83.38 117 ARG A N 1
ATOM 920 C CA . ARG A 1 117 ? -5.759 24.682 34.558 1.00 83.38 117 ARG A CA 1
ATOM 921 C C . ARG A 1 117 ? -5.131 25.705 33.610 1.00 83.38 117 ARG A C 1
ATOM 923 O O . ARG A 1 117 ? -4.798 26.792 34.056 1.00 83.38 117 ARG A O 1
ATOM 930 N N . ARG A 1 118 ? -4.940 25.365 32.332 1.00 80.56 118 ARG A N 1
ATOM 931 C CA . ARG A 1 118 ? -4.329 26.266 31.333 1.00 80.56 118 ARG A CA 1
ATOM 932 C C . ARG A 1 118 ? -5.249 27.395 30.864 1.00 80.56 118 ARG A C 1
ATOM 934 O O . ARG A 1 118 ? -4.759 28.331 30.244 1.00 80.56 118 ARG A O 1
ATOM 941 N N . SER A 1 119 ? -6.556 27.279 31.087 1.00 82.81 119 SER A N 1
ATOM 942 C CA . SER A 1 119 ? -7.552 28.274 30.670 1.00 82.81 119 SER A CA 1
ATOM 943 C C . SER A 1 119 ? -7.853 29.356 31.718 1.00 82.81 119 SER A C 1
ATOM 945 O O . SER A 1 119 ? -8.729 30.183 31.475 1.00 82.81 119 SER A O 1
ATOM 947 N N . LEU A 1 120 ? -7.165 29.332 32.864 1.00 59.59 120 LEU A N 1
ATOM 948 C CA . LEU A 1 120 ? -7.226 30.333 33.938 1.00 59.59 120 LEU A CA 1
ATOM 949 C C . LEU A 1 120 ? -5.948 31.176 33.940 1.00 59.59 120 LEU A C 1
ATOM 951 O O . LEU A 1 120 ? -6.067 32.391 34.208 1.00 59.59 120 LEU A O 1
#

Sequence (120 aa):
MDFQNLSMLDALWLSIFSIVVVFLVLLIISYMIDLVKILLYRKKNKKNDDKPDDNSPISQEKPSEPADQPDSKTAAIIAAAVSAFLGKDSRFVIRKINRHKAPLSEWEAAGILDTQRRSL

pLDDT: mean 73.25, std 18.21, range [35.97, 97.5]

Foldseek 3Di:
DCVVVVVVVVVVVVVVVVVVVVVVVVVVVVVVVVVVVCVVVVVVPVDDPDDPDDDDDDDDDDDDDDPPDDDPVVVVVVVVVVDVVVDDPDDDDDPDDDDDPPDQDPVNVVVVVVVVVVVD